Protein AF-A0A059WT73-F1 (afdb_monomer_lite)

Secondary structure (DSSP, 8-state):
----EEEEEEETTEEEEEEGGGGHHHHHHHHHHHHHHHHHHHHHHHHHHHHHHHHHHHHHHHHHHHHSPPPTTTGGGHHHHHHHHHHHHHHHHHHHHHHHHHHHHHHHHHHHHHHH--S--HHHHHHHHHHHTT-

Foldseek 3Di:
DDQPWDFDDDDPPDTDTDGPCVVVVVVVVVVLVVCCVPPNPVVSVVVVVVVLVVLVVVLVVLVVVLPDDDDPVCPVCNVVSCVVSVVVSVVSVVVSVVVVVVVVVVVVVVVVVCVVDDPPDPPVVVVVCVVVVVD

Sequence (135 aa):
MGAKTFPLLQIGSWHLNARVAIFLVPILFTITDVVVEVYGKKRARSLVRTGLAVIAVFFLFALLATHLPPSARFMGSEAAYDKIFGSTARIAAASLIAFGVSELLDVAIFARLRERMHKRALWFRNNVSNFVGQL

Radius of gyration: 21.34 Å; chains: 1; bounding box: 50×46×54 Å

pLDDT: mean 78.49, std 12.17, range [37.91, 92.25]

Structure (mmCIF, N/CA/C/O backbone):
data_AF-A0A059WT73-F1
#
_entry.id   AF-A0A059WT73-F1
#
loop_
_atom_site.group_PDB
_atom_site.id
_atom_site.type_symbol
_atom_site.label_atom_id
_atom_site.label_alt_id
_atom_site.label_comp_id
_atom_site.label_asym_id
_atom_site.label_entity_id
_atom_site.label_seq_id
_atom_site.pdbx_PDB_ins_code
_atom_site.Cartn_x
_atom_site.Cartn_y
_atom_site.Cartn_z
_atom_site.occupancy
_atom_site.B_iso_or_equiv
_atom_site.auth_seq_id
_atom_site.auth_comp_id
_atom_site.auth_asym_id
_atom_site.auth_atom_id
_atom_site.pdbx_PDB_model_num
ATOM 1 N N . MET A 1 1 ? 5.285 -13.967 -12.141 1.00 42.66 1 MET A N 1
ATOM 2 C CA . MET A 1 1 ? 6.319 -13.401 -11.249 1.00 42.66 1 MET A CA 1
ATOM 3 C C . MET A 1 1 ? 6.576 -14.401 -10.143 1.00 42.66 1 MET A C 1
ATOM 5 O O . MET A 1 1 ? 5.645 -14.717 -9.414 1.00 42.66 1 MET A O 1
ATOM 9 N N . GLY A 1 2 ? 7.777 -14.977 -10.091 1.00 48.03 2 GLY A N 1
ATOM 10 C CA . GLY A 1 2 ? 8.123 -15.968 -9.076 1.00 48.03 2 GLY A CA 1
ATOM 11 C C . GLY A 1 2 ? 8.238 -15.289 -7.721 1.00 48.03 2 GLY A C 1
ATOM 12 O O . GLY A 1 2 ? 9.242 -14.637 -7.445 1.00 48.03 2 GLY A O 1
ATOM 13 N N . ALA A 1 3 ? 7.208 -15.412 -6.883 1.00 58.97 3 ALA A N 1
ATOM 14 C CA . ALA A 1 3 ? 7.395 -15.176 -5.463 1.00 58.97 3 ALA A CA 1
ATOM 15 C C . ALA A 1 3 ? 8.451 -16.187 -5.013 1.00 58.97 3 ALA A C 1
ATOM 17 O O . ALA A 1 3 ? 8.237 -17.388 -5.165 1.00 58.97 3 ALA A O 1
ATOM 18 N N . LYS A 1 4 ? 9.607 -15.717 -4.533 1.00 69.06 4 LYS A N 1
ATOM 19 C CA . LYS A 1 4 ? 10.569 -16.609 -3.887 1.00 69.06 4 LYS A CA 1
ATOM 20 C C . LYS A 1 4 ? 9.870 -17.178 -2.661 1.00 69.06 4 LYS A C 1
ATOM 22 O O . LYS A 1 4 ? 9.662 -16.474 -1.672 1.00 69.06 4 LYS A O 1
ATOM 27 N N . THR A 1 5 ? 9.415 -18.413 -2.791 1.00 79.00 5 THR A N 1
ATOM 28 C CA . THR A 1 5 ? 8.796 -19.168 -1.717 1.00 79.00 5 THR A CA 1
ATOM 29 C C . THR A 1 5 ? 9.729 -20.281 -1.304 1.00 79.00 5 THR A C 1
ATOM 31 O O . THR A 1 5 ? 10.437 -20.838 -2.142 1.00 79.00 5 THR A O 1
ATOM 34 N N . PHE A 1 6 ? 9.724 -20.600 -0.021 1.00 80.69 6 PHE A N 1
ATOM 35 C CA . PHE A 1 6 ? 10.438 -21.750 0.506 1.00 80.69 6 PHE A CA 1
ATOM 36 C C . PHE A 1 6 ? 9.424 -22.778 1.022 1.00 80.69 6 PHE A C 1
ATOM 38 O O . PHE A 1 6 ? 8.367 -22.383 1.535 1.00 80.69 6 PHE A O 1
ATOM 45 N N . PRO A 1 7 ? 9.706 -24.080 0.855 1.00 81.31 7 PRO A N 1
ATOM 46 C CA . PRO A 1 7 ? 8.829 -25.127 1.350 1.00 81.31 7 PRO A CA 1
ATOM 47 C C . PRO A 1 7 ? 8.852 -25.124 2.882 1.00 81.31 7 PRO A C 1
ATOM 49 O O . PRO A 1 7 ? 9.918 -25.115 3.493 1.00 81.31 7 PRO A O 1
ATOM 52 N N . LEU A 1 8 ? 7.671 -25.109 3.497 1.00 81.94 8 LEU A N 1
ATOM 53 C CA . LEU A 1 8 ? 7.491 -25.263 4.941 1.00 81.94 8 LEU A CA 1
ATOM 54 C C . LEU A 1 8 ? 7.255 -26.721 5.314 1.00 81.94 8 LEU A C 1
ATOM 56 O O . LEU A 1 8 ? 7.850 -27.231 6.257 1.00 81.94 8 LEU A O 1
ATOM 60 N N . LEU A 1 9 ? 6.356 -27.380 4.585 1.00 81.50 9 LEU A N 1
ATOM 61 C CA . LEU A 1 9 ? 5.955 -28.748 4.866 1.00 81.50 9 LEU A CA 1
ATOM 62 C C . LEU A 1 9 ? 5.502 -29.426 3.578 1.00 81.50 9 LEU A C 1
ATOM 64 O O . LEU A 1 9 ? 4.787 -28.828 2.769 1.00 81.50 9 LEU A O 1
ATOM 68 N N . GLN A 1 10 ? 5.885 -30.686 3.416 1.00 80.12 10 GLN A N 1
ATOM 69 C CA . GLN A 1 10 ? 5.386 -31.538 2.348 1.00 80.12 10 GLN A CA 1
ATOM 70 C C . GLN A 1 10 ? 4.778 -32.795 2.970 1.00 80.12 10 GLN A C 1
ATOM 72 O O . GLN A 1 10 ? 5.498 -33.605 3.549 1.00 80.12 10 GLN A O 1
ATOM 77 N N . ILE A 1 11 ? 3.455 -32.948 2.866 1.00 79.94 11 ILE A N 1
ATOM 78 C CA . ILE A 1 11 ? 2.739 -34.155 3.307 1.00 79.94 11 ILE A CA 1
ATOM 79 C C . ILE A 1 11 ? 2.123 -34.800 2.069 1.00 79.94 11 ILE A C 1
ATOM 81 O O . ILE A 1 11 ? 1.122 -34.317 1.537 1.00 79.94 11 ILE A O 1
ATOM 85 N N . GLY A 1 12 ? 2.736 -35.879 1.581 1.00 82.00 12 GLY A N 1
ATOM 86 C CA . GLY A 1 12 ? 2.302 -36.539 0.348 1.00 82.00 12 GLY A CA 1
ATOM 87 C C . GLY A 1 12 ? 2.319 -35.578 -0.848 1.00 82.00 12 GLY A C 1
ATOM 88 O O . GLY A 1 12 ? 3.370 -35.045 -1.202 1.00 82.00 12 GLY A O 1
ATOM 89 N N . SER A 1 13 ? 1.152 -35.343 -1.454 1.00 81.25 13 SER A N 1
ATOM 90 C CA . SER A 1 13 ? 0.952 -34.432 -2.594 1.00 81.25 13 SER A CA 1
ATOM 91 C C . SER A 1 13 ? 0.772 -32.955 -2.214 1.00 81.25 13 SER A C 1
ATOM 93 O O . SER A 1 13 ? 0.628 -32.108 -3.094 1.00 81.25 13 SER A O 1
ATOM 95 N N . TRP A 1 14 ? 0.728 -32.625 -0.921 1.00 79.69 14 TRP A N 1
ATOM 96 C CA . TRP A 1 14 ? 0.490 -31.261 -0.454 1.00 79.69 14 TRP A CA 1
ATOM 97 C C . TRP A 1 14 ? 1.806 -30.536 -0.197 1.00 79.69 14 TRP A C 1
ATOM 99 O O . TRP A 1 14 ? 2.590 -30.955 0.653 1.00 79.69 14 TRP A O 1
ATOM 109 N N . HIS A 1 15 ? 2.017 -29.420 -0.900 1.00 78.25 15 HIS A N 1
ATOM 110 C CA . HIS A 1 15 ? 3.182 -28.552 -0.734 1.00 78.25 15 HIS A CA 1
ATOM 111 C C . HIS A 1 15 ? 2.780 -27.228 -0.080 1.00 78.25 15 HIS A C 1
ATOM 113 O O . HIS A 1 15 ? 2.213 -26.343 -0.726 1.00 78.25 15 HIS A O 1
ATOM 119 N N . LEU A 1 16 ? 3.113 -27.070 1.198 1.00 80.88 16 LEU A N 1
ATOM 120 C CA . LEU A 1 16 ? 2.980 -25.801 1.904 1.00 80.88 16 LEU A CA 1
ATOM 121 C C . LEU A 1 16 ? 4.217 -24.952 1.626 1.00 80.88 16 LEU A C 1
ATOM 123 O O . LEU A 1 16 ? 5.331 -25.323 1.986 1.00 80.88 16 LEU A O 1
ATOM 127 N N . ASN A 1 17 ? 4.012 -23.804 0.987 1.00 83.75 17 ASN A N 1
ATOM 128 C CA . ASN A 1 17 ? 5.069 -22.869 0.617 1.00 83.75 17 ASN A CA 1
ATOM 129 C C . ASN A 1 17 ? 4.824 -21.519 1.294 1.00 83.75 17 ASN A C 1
ATOM 131 O O . ASN A 1 17 ? 3.742 -20.945 1.156 1.00 83.75 17 ASN A O 1
ATOM 135 N N . ALA A 1 18 ? 5.830 -20.983 1.984 1.00 81.75 18 ALA A N 1
ATOM 136 C CA . ALA A 1 18 ? 5.770 -19.649 2.574 1.00 81.75 18 ALA A CA 1
ATOM 137 C C . ALA A 1 18 ? 6.498 -18.619 1.722 1.00 81.75 18 ALA A C 1
ATOM 139 O O . ALA A 1 18 ? 7.510 -18.898 1.081 1.00 81.75 18 ALA A O 1
ATOM 140 N N . ARG A 1 19 ? 5.990 -17.386 1.756 1.00 83.38 19 ARG A N 1
ATOM 141 C CA . ARG A 1 19 ? 6.673 -16.214 1.204 1.00 83.38 19 ARG A CA 1
ATOM 142 C C . ARG A 1 19 ? 7.639 -15.658 2.241 1.00 83.38 19 ARG A C 1
ATOM 144 O O . ARG A 1 19 ? 7.320 -15.634 3.424 1.00 83.38 19 ARG A O 1
ATOM 151 N N . VAL A 1 20 ? 8.750 -15.088 1.781 1.00 83.00 20 VAL A N 1
ATOM 152 C CA . VAL A 1 20 ? 9.734 -14.397 2.640 1.00 83.00 20 VAL A CA 1
ATOM 153 C C . VAL A 1 20 ? 9.092 -13.309 3.518 1.00 83.00 20 VAL A C 1
ATOM 155 O O . VAL A 1 20 ? 9.547 -13.062 4.629 1.00 83.00 20 VAL A O 1
ATOM 158 N N . ALA A 1 21 ? 7.982 -12.714 3.067 1.00 81.00 21 ALA A N 1
ATOM 159 C CA . ALA A 1 21 ? 7.223 -11.725 3.830 1.00 81.00 21 ALA A CA 1
ATOM 160 C C . ALA A 1 21 ? 6.764 -12.211 5.221 1.00 81.00 21 ALA A C 1
ATOM 162 O O . ALA A 1 21 ? 6.550 -11.371 6.089 1.00 81.00 21 ALA A O 1
ATOM 163 N N . ILE A 1 22 ? 6.661 -13.526 5.468 1.00 86.00 22 ILE A N 1
ATOM 164 C CA . ILE A 1 22 ? 6.243 -14.079 6.768 1.00 86.00 22 ILE A CA 1
ATOM 165 C C . ILE A 1 22 ? 7.127 -13.616 7.934 1.00 86.00 22 ILE A C 1
ATOM 167 O O . ILE A 1 22 ? 6.628 -13.445 9.037 1.00 86.00 22 ILE A O 1
ATOM 171 N N . PHE A 1 23 ? 8.411 -13.345 7.688 1.00 87.00 23 PHE A N 1
ATOM 172 C CA . PHE A 1 23 ? 9.327 -12.837 8.715 1.00 87.00 23 PHE A CA 1
ATOM 173 C C . PHE A 1 23 ? 9.136 -11.346 9.000 1.00 87.00 23 PHE A C 1
ATOM 175 O O . PHE A 1 23 ? 9.424 -10.877 10.096 1.00 87.00 23 PHE A O 1
ATOM 182 N N . LEU A 1 24 ? 8.643 -10.596 8.015 1.00 86.75 24 LEU A N 1
ATOM 183 C CA . LEU A 1 24 ? 8.438 -9.156 8.130 1.00 86.75 24 LEU A CA 1
ATOM 184 C C . LEU A 1 24 ? 7.091 -8.824 8.782 1.00 86.75 24 LEU A C 1
ATOM 186 O O . LEU A 1 24 ? 6.964 -7.810 9.462 1.00 86.75 24 LEU A O 1
ATOM 190 N N . VAL A 1 25 ? 6.094 -9.690 8.588 1.00 88.12 25 VAL A N 1
ATOM 191 C CA . VAL A 1 25 ? 4.731 -9.510 9.099 1.00 88.12 25 VAL A CA 1
ATOM 192 C C . VAL A 1 25 ? 4.696 -9.270 10.622 1.00 88.12 25 VAL A C 1
ATOM 194 O O . VAL A 1 25 ? 4.107 -8.264 11.015 1.00 88.12 25 VAL A O 1
ATOM 197 N N . PRO A 1 26 ? 5.358 -10.074 11.484 1.00 90.25 26 PRO A N 1
ATOM 198 C CA . PRO A 1 26 ? 5.380 -9.826 12.928 1.00 90.25 26 PRO A CA 1
ATOM 199 C C . PRO A 1 26 ? 5.962 -8.460 13.295 1.00 90.25 26 PRO A C 1
ATOM 201 O O . PRO A 1 26 ? 5.396 -7.750 14.116 1.00 90.25 26 PRO A O 1
ATOM 204 N N . ILE A 1 27 ? 7.053 -8.055 12.638 1.00 92.25 27 ILE A N 1
ATOM 205 C CA . ILE A 1 27 ? 7.714 -6.769 12.894 1.00 92.25 27 ILE A CA 1
ATOM 206 C C . ILE A 1 27 ? 6.769 -5.608 12.554 1.00 92.25 27 ILE A C 1
ATOM 208 O O . ILE A 1 27 ? 6.649 -4.656 13.324 1.00 92.25 27 ILE A O 1
ATOM 212 N N . LEU A 1 28 ? 6.069 -5.694 11.418 1.00 87.56 28 LEU A N 1
ATOM 213 C CA . LEU A 1 28 ? 5.101 -4.679 10.999 1.00 87.56 28 LEU A CA 1
ATOM 214 C C . LEU A 1 28 ? 3.925 -4.564 11.976 1.00 87.56 28 LEU A C 1
ATOM 216 O O . LEU A 1 28 ? 3.495 -3.446 12.272 1.00 87.56 28 LEU A O 1
ATOM 220 N N . PHE A 1 29 ? 3.429 -5.690 12.495 1.00 85.88 29 PHE A N 1
ATOM 221 C CA . PHE A 1 29 ? 2.381 -5.689 13.516 1.00 85.88 29 PHE A CA 1
ATOM 222 C C . PHE A 1 29 ? 2.862 -5.039 14.811 1.00 85.88 29 PHE A C 1
ATOM 224 O O . PHE A 1 29 ? 2.234 -4.085 15.256 1.00 85.88 29 PHE A O 1
ATOM 231 N N . THR A 1 30 ? 4.029 -5.430 15.329 1.00 90.19 30 THR A N 1
ATOM 232 C CA . THR A 1 30 ? 4.595 -4.828 16.545 1.00 90.19 30 THR A CA 1
ATOM 233 C C . THR A 1 30 ? 4.769 -3.315 16.413 1.00 90.19 30 THR A C 1
ATOM 235 O O . THR A 1 30 ? 4.402 -2.570 17.317 1.00 90.19 30 THR A O 1
ATOM 238 N N . ILE A 1 31 ? 5.289 -2.829 15.280 1.00 88.62 31 ILE A N 1
ATOM 239 C CA . ILE A 1 31 ? 5.432 -1.384 15.041 1.00 88.62 31 ILE A CA 1
ATOM 240 C C . ILE A 1 31 ? 4.062 -0.700 15.046 1.00 88.62 31 ILE A C 1
ATOM 242 O O . ILE A 1 31 ? 3.898 0.357 15.655 1.00 88.62 31 ILE A O 1
ATOM 246 N N . THR A 1 32 ? 3.077 -1.289 14.370 1.00 83.19 32 THR A N 1
ATOM 247 C CA . THR A 1 32 ? 1.730 -0.713 14.284 1.00 83.19 32 THR A CA 1
ATOM 248 C C . THR A 1 32 ? 1.063 -0.665 15.657 1.00 83.19 32 THR A C 1
ATOM 250 O O . THR A 1 32 ? 0.463 0.356 15.995 1.00 83.19 32 THR A O 1
ATOM 253 N N . ASP A 1 33 ? 1.225 -1.710 16.467 1.00 87.31 33 ASP A N 1
ATOM 254 C CA . ASP A 1 33 ? 0.678 -1.798 17.821 1.00 87.31 33 ASP A CA 1
ATOM 255 C C . ASP A 1 33 ? 1.292 -0.737 18.739 1.00 87.31 33 ASP A C 1
ATOM 257 O O . ASP A 1 33 ? 0.556 0.032 19.358 1.00 87.31 33 ASP A O 1
ATOM 261 N N . VAL A 1 34 ? 2.622 -0.585 18.725 1.00 89.81 34 VAL A N 1
ATOM 262 C CA . VAL A 1 34 ? 3.322 0.468 19.482 1.00 89.81 34 VAL A CA 1
ATOM 263 C C . VAL A 1 34 ? 2.853 1.862 19.054 1.00 89.81 34 VAL A C 1
ATOM 265 O O . VAL A 1 34 ? 2.604 2.729 19.891 1.00 89.81 34 VAL A O 1
ATOM 268 N N . VAL A 1 35 ? 2.681 2.103 17.750 1.00 86.44 35 VAL A N 1
ATOM 269 C CA . VAL A 1 35 ? 2.179 3.392 17.247 1.00 86.44 35 VAL A CA 1
ATOM 270 C C . VAL A 1 35 ? 0.747 3.657 17.721 1.00 86.44 35 VAL A C 1
ATOM 272 O O . VAL A 1 35 ? 0.414 4.793 18.070 1.00 86.44 35 VAL A O 1
ATOM 275 N N . VAL A 1 36 ? -0.113 2.638 17.730 1.00 87.62 36 VAL A N 1
ATOM 276 C CA . VAL A 1 36 ? -1.492 2.751 18.220 1.00 87.62 36 VAL A CA 1
ATOM 277 C C . VAL A 1 36 ? -1.522 3.011 19.724 1.00 87.62 36 VAL A C 1
ATOM 279 O O . VAL A 1 36 ? -2.331 3.830 20.159 1.00 87.62 36 VAL A O 1
ATOM 282 N N . GLU A 1 37 ? -0.659 2.361 20.498 1.00 86.56 37 GLU A N 1
ATOM 283 C CA . GLU A 1 37 ? -0.581 2.512 21.951 1.00 86.56 37 GLU A CA 1
ATOM 284 C C . GLU A 1 37 ? -0.078 3.904 22.353 1.00 86.56 37 GLU A C 1
ATOM 286 O O . GLU A 1 37 ? -0.720 4.587 23.150 1.00 86.56 37 GLU A O 1
ATOM 291 N N . VAL A 1 38 ? 1.009 4.376 21.737 1.00 91.88 38 VAL A N 1
ATOM 292 C CA . VAL A 1 38 ? 1.639 5.661 22.081 1.00 91.88 38 VAL A CA 1
ATOM 293 C C . VAL A 1 38 ? 0.847 6.855 21.546 1.00 91.88 38 VAL A C 1
ATOM 295 O O . VAL A 1 38 ? 0.683 7.858 22.239 1.00 91.88 38 VAL A O 1
ATOM 298 N N . TYR A 1 39 ? 0.349 6.782 20.306 1.00 85.69 39 TYR A N 1
ATOM 299 C CA . TYR A 1 39 ? -0.259 7.933 19.624 1.00 85.69 39 TYR A CA 1
ATOM 300 C C . TYR A 1 39 ? -1.778 7.834 19.446 1.00 85.69 39 TYR A C 1
ATOM 302 O O . TYR A 1 39 ? -2.422 8.775 18.963 1.00 85.69 39 TYR A O 1
ATOM 310 N N . GLY A 1 40 ? -2.373 6.705 19.816 1.00 85.31 40 GLY A N 1
ATOM 311 C CA . GLY A 1 40 ? -3.798 6.456 19.684 1.00 85.31 40 GLY A CA 1
ATOM 312 C C . GLY A 1 40 ? -4.250 6.149 18.251 1.00 85.31 40 GLY A C 1
ATOM 313 O O . GLY A 1 40 ? -3.641 6.510 17.238 1.00 85.31 40 GLY A O 1
ATOM 314 N N . LYS A 1 41 ? -5.435 5.536 18.155 1.00 78.31 41 LYS A N 1
ATOM 315 C CA . LYS A 1 41 ? -6.032 5.051 16.897 1.00 78.31 41 LYS A CA 1
ATOM 316 C C . LYS A 1 41 ? -6.171 6.117 15.801 1.00 78.31 41 LYS A C 1
ATOM 318 O O . LYS A 1 41 ? -6.018 5.813 14.620 1.00 78.31 41 LYS A O 1
ATOM 323 N N . LYS A 1 42 ? -6.483 7.367 16.165 1.00 78.75 42 LYS A N 1
ATOM 324 C CA . LYS A 1 42 ? -6.656 8.456 15.184 1.00 78.75 42 LYS A CA 1
ATOM 325 C C . LYS A 1 42 ? -5.340 8.799 14.484 1.00 78.75 42 LYS A C 1
ATOM 327 O O . LYS A 1 42 ? -5.338 9.000 13.271 1.00 78.75 42 LYS A O 1
ATOM 332 N N . ARG A 1 43 ? -4.233 8.846 15.233 1.00 79.19 43 ARG A N 1
ATOM 333 C CA . ARG A 1 43 ? -2.910 9.160 14.686 1.00 79.19 43 ARG A CA 1
ATOM 334 C C . ARG A 1 43 ? -2.370 7.993 13.867 1.00 79.19 43 ARG A C 1
ATOM 336 O O . ARG A 1 43 ? -1.915 8.226 12.754 1.00 79.19 43 ARG A O 1
ATOM 343 N N . ALA A 1 44 ? -2.531 6.760 14.351 1.00 81.38 44 ALA A N 1
ATOM 344 C CA . ALA A 1 44 ? -2.171 5.554 13.606 1.00 81.38 44 ALA A CA 1
ATOM 345 C C . ALA A 1 44 ? -2.890 5.479 12.247 1.00 81.38 44 ALA A C 1
ATOM 347 O O . ALA A 1 44 ? -2.260 5.256 11.219 1.00 81.38 44 ALA A O 1
ATOM 348 N N . ARG A 1 45 ? -4.195 5.783 12.203 1.00 82.25 45 ARG A N 1
ATOM 349 C CA . ARG A 1 45 ? -4.946 5.861 10.938 1.00 82.25 45 ARG A CA 1
ATOM 350 C C . ARG A 1 45 ? -4.388 6.925 9.994 1.00 82.25 45 ARG A C 1
ATOM 352 O O . ARG A 1 45 ? -4.268 6.676 8.800 1.00 82.25 45 ARG A O 1
ATOM 359 N N . SER A 1 46 ? -4.040 8.099 10.519 1.00 84.50 46 SER A N 1
ATOM 360 C CA . SER A 1 46 ? -3.398 9.140 9.713 1.00 84.50 46 SER A CA 1
ATOM 361 C C . SER A 1 46 ? -2.044 8.685 9.172 1.00 84.50 46 SER A C 1
ATOM 363 O O . SER A 1 46 ? -1.750 8.975 8.022 1.00 84.50 46 SER A O 1
ATOM 365 N N . LEU A 1 47 ? -1.241 7.966 9.963 1.00 86.00 47 LEU A N 1
ATOM 366 C CA . LEU A 1 47 ? 0.053 7.440 9.529 1.00 86.00 47 LEU A CA 1
ATOM 367 C C . LEU A 1 47 ? -0.108 6.477 8.349 1.00 86.00 47 LEU A C 1
ATOM 369 O O . LEU A 1 47 ? 0.573 6.636 7.340 1.00 86.00 47 LEU A O 1
ATOM 373 N N . VAL A 1 48 ? -1.042 5.526 8.449 1.00 84.56 48 VAL A N 1
ATOM 374 C CA . VAL A 1 48 ? -1.309 4.566 7.368 1.00 84.56 48 VAL A CA 1
ATOM 375 C C . VAL A 1 48 ? -1.794 5.285 6.104 1.00 84.56 48 VAL A C 1
ATOM 377 O O . VAL A 1 48 ? -1.295 4.999 5.019 1.00 84.56 48 VAL A O 1
ATOM 380 N N . ARG A 1 49 ? -2.693 6.273 6.229 1.00 85.19 49 ARG A N 1
ATOM 381 C CA . ARG A 1 49 ? -3.143 7.107 5.095 1.00 85.19 49 ARG A CA 1
ATOM 382 C C . ARG A 1 49 ? -1.995 7.841 4.418 1.00 85.19 49 ARG A C 1
ATOM 384 O O . ARG A 1 49 ? -1.912 7.850 3.195 1.00 85.19 49 ARG A O 1
ATOM 391 N N . THR A 1 50 ? -1.114 8.458 5.201 1.00 88.12 50 THR A N 1
ATOM 392 C CA . THR A 1 50 ? 0.045 9.170 4.657 1.00 88.12 50 THR A CA 1
ATOM 393 C C . THR A 1 50 ? 1.009 8.197 3.984 1.00 88.12 50 THR A C 1
ATOM 395 O O . THR A 1 50 ? 1.483 8.480 2.890 1.00 88.12 50 THR A O 1
ATOM 398 N N . GLY A 1 51 ? 1.246 7.024 4.578 1.00 87.44 51 GLY A N 1
ATOM 399 C CA . GLY A 1 51 ? 2.039 5.958 3.962 1.00 87.44 51 GLY A CA 1
ATOM 400 C C . GLY A 1 51 ? 1.464 5.516 2.616 1.00 87.44 51 GLY A C 1
ATOM 401 O O . GLY A 1 51 ? 2.194 5.428 1.632 1.00 87.44 51 GLY A O 1
ATOM 402 N N . LEU A 1 52 ? 0.144 5.336 2.538 1.00 86.75 52 LEU A N 1
ATOM 403 C CA . LEU A 1 52 ? -0.542 5.044 1.282 1.00 86.75 52 LEU A CA 1
ATOM 404 C C . LEU A 1 52 ? -0.373 6.174 0.261 1.00 86.75 52 LEU A C 1
ATOM 406 O O . LEU A 1 52 ? -0.080 5.901 -0.899 1.00 86.75 52 LEU A O 1
ATOM 410 N N . ALA A 1 53 ? -0.534 7.433 0.676 1.00 89.06 53 ALA A N 1
ATOM 411 C CA . ALA A 1 53 ? -0.363 8.584 -0.206 1.00 89.06 53 ALA A CA 1
ATOM 412 C C . ALA A 1 53 ? 1.058 8.640 -0.789 1.00 89.06 53 ALA A C 1
ATOM 414 O O . ALA A 1 53 ? 1.225 8.866 -1.985 1.00 89.06 53 ALA A O 1
ATOM 415 N N . VAL A 1 54 ? 2.079 8.354 0.024 1.00 90.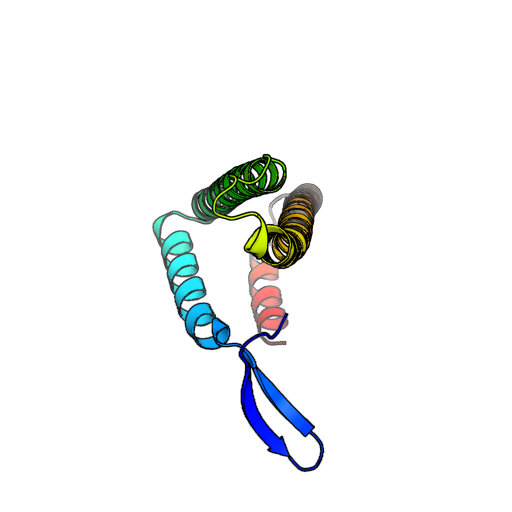44 54 VAL A N 1
ATOM 416 C CA . VAL A 1 54 ? 3.470 8.253 -0.438 1.00 90.44 54 VAL A CA 1
ATOM 417 C C . VAL A 1 54 ? 3.625 7.122 -1.457 1.00 90.44 54 VAL A C 1
ATOM 419 O O . VAL A 1 54 ? 4.202 7.343 -2.521 1.00 90.44 54 VAL A O 1
ATOM 422 N N . ILE A 1 55 ? 3.066 5.936 -1.191 1.00 88.38 55 ILE A N 1
ATOM 423 C CA . ILE A 1 55 ? 3.088 4.812 -2.143 1.00 88.38 55 ILE A CA 1
ATOM 424 C C . ILE A 1 55 ? 2.380 5.189 -3.452 1.00 88.38 55 ILE A C 1
ATOM 426 O O . ILE A 1 55 ? 2.870 4.849 -4.526 1.00 88.38 55 ILE A O 1
ATOM 430 N N . ALA A 1 56 ? 1.266 5.920 -3.386 1.00 89.12 56 ALA A N 1
ATOM 431 C CA . ALA A 1 56 ? 0.548 6.393 -4.564 1.00 89.12 56 ALA A CA 1
ATOM 432 C C . ALA A 1 56 ? 1.391 7.367 -5.403 1.00 89.12 56 ALA A C 1
ATOM 434 O O . ALA A 1 56 ? 1.438 7.236 -6.624 1.00 89.12 56 ALA A O 1
ATOM 435 N N . VAL A 1 57 ? 2.115 8.294 -4.769 1.00 90.50 57 VAL A N 1
ATOM 436 C CA . VAL A 1 57 ? 3.043 9.200 -5.468 1.00 90.50 57 VAL A CA 1
ATOM 437 C C . VAL A 1 57 ? 4.178 8.420 -6.133 1.00 90.50 57 VAL A C 1
ATOM 439 O O . VAL A 1 57 ? 4.462 8.638 -7.309 1.00 90.50 57 VAL A O 1
ATOM 442 N N . PHE A 1 58 ? 4.788 7.466 -5.424 1.00 88.38 58 PHE A N 1
ATOM 443 C CA . PHE A 1 58 ? 5.813 6.588 -6.000 1.00 88.38 58 PHE A CA 1
ATOM 444 C C . PHE A 1 58 ? 5.282 5.775 -7.182 1.00 88.38 58 PHE A C 1
ATOM 446 O O . PHE A 1 58 ? 5.975 5.618 -8.183 1.00 88.38 58 PHE A O 1
ATOM 453 N N . PHE A 1 59 ? 4.048 5.284 -7.086 1.00 89.12 59 PHE A N 1
ATOM 454 C CA . PHE A 1 59 ? 3.384 4.569 -8.167 1.00 89.12 59 PHE A CA 1
ATOM 455 C C . PHE A 1 59 ? 3.182 5.454 -9.405 1.00 89.12 59 PHE A C 1
ATOM 457 O O . PHE A 1 59 ? 3.512 5.029 -10.510 1.00 89.12 59 PHE A O 1
ATOM 464 N N . LEU A 1 60 ? 2.718 6.697 -9.234 1.00 89.56 60 LEU A N 1
ATOM 465 C CA . LEU A 1 60 ? 2.589 7.660 -10.334 1.00 89.56 60 LEU A CA 1
ATOM 466 C C . LEU A 1 60 ? 3.942 7.966 -10.984 1.00 89.56 60 LEU A C 1
ATOM 468 O O . LEU A 1 60 ? 4.045 8.006 -12.208 1.00 89.56 60 LEU A O 1
ATOM 472 N N . PHE A 1 61 ? 4.989 8.133 -10.176 1.00 88.31 61 PHE A N 1
ATOM 473 C CA . PHE A 1 61 ? 6.339 8.341 -10.687 1.00 88.31 61 PHE A CA 1
ATOM 474 C C . PHE A 1 61 ? 6.849 7.126 -11.472 1.00 88.31 61 PHE A C 1
ATOM 476 O O . PHE A 1 61 ? 7.418 7.289 -12.547 1.00 88.31 61 PHE A O 1
ATOM 483 N N . ALA A 1 62 ? 6.603 5.909 -10.976 1.00 86.12 62 ALA A N 1
ATOM 484 C CA . ALA A 1 62 ? 6.971 4.680 -11.672 1.00 86.12 62 ALA A CA 1
ATOM 485 C C . ALA A 1 62 ? 6.253 4.548 -13.023 1.00 86.12 62 ALA A C 1
ATOM 487 O O . ALA A 1 62 ? 6.892 4.177 -14.002 1.00 86.12 62 ALA A O 1
ATOM 488 N N . LEU A 1 63 ? 4.963 4.905 -13.093 1.00 86.81 63 LEU A N 1
ATOM 489 C CA . LEU A 1 63 ? 4.208 4.937 -14.350 1.00 86.81 63 LEU A CA 1
ATOM 490 C C . LEU A 1 63 ? 4.798 5.936 -15.348 1.00 86.81 63 LEU A C 1
ATOM 492 O O . LEU A 1 63 ? 4.987 5.595 -16.515 1.00 86.81 63 LEU A O 1
ATOM 496 N N . LEU A 1 64 ? 5.112 7.153 -14.896 1.00 87.25 64 LEU A N 1
ATOM 497 C CA . LEU A 1 64 ? 5.765 8.147 -15.745 1.00 87.25 64 LEU A CA 1
ATOM 498 C C . LEU A 1 64 ? 7.098 7.609 -16.267 1.00 87.25 64 LEU A C 1
ATOM 500 O O . LEU A 1 64 ? 7.313 7.609 -17.473 1.00 87.25 64 LEU A O 1
ATOM 504 N N . ALA A 1 65 ? 7.945 7.072 -15.387 1.00 84.62 65 ALA A N 1
ATOM 5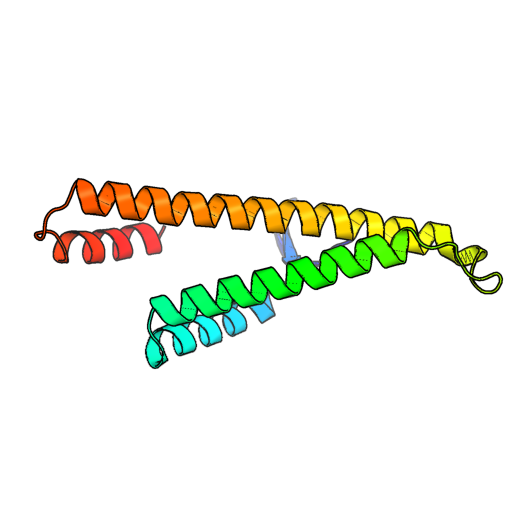05 C CA . ALA A 1 65 ? 9.244 6.522 -15.758 1.00 84.62 65 ALA A CA 1
ATOM 506 C C . ALA A 1 65 ? 9.146 5.402 -16.810 1.00 84.62 65 ALA A C 1
ATOM 508 O O . ALA A 1 65 ? 9.962 5.377 -17.725 1.00 84.62 65 ALA A O 1
ATOM 509 N N . THR A 1 66 ? 8.140 4.522 -16.731 1.00 83.19 66 THR A N 1
ATOM 510 C CA . THR A 1 66 ? 7.907 3.473 -17.744 1.00 83.19 66 THR A CA 1
ATOM 511 C C . THR A 1 66 ? 7.399 3.980 -19.090 1.00 83.19 66 THR A C 1
ATOM 513 O O . THR A 1 66 ? 7.544 3.281 -20.080 1.00 83.19 66 THR A O 1
ATOM 516 N N . HIS A 1 67 ? 6.786 5.162 -19.153 1.00 83.88 67 HIS A N 1
ATOM 517 C CA . HIS A 1 67 ? 6.270 5.717 -20.409 1.00 83.88 67 HIS A CA 1
ATOM 518 C C . HIS A 1 67 ? 7.272 6.623 -21.138 1.00 83.88 67 HIS A C 1
ATOM 520 O O . HIS A 1 67 ? 6.995 7.058 -22.257 1.00 83.88 67 HIS A O 1
ATOM 526 N N . LEU A 1 68 ? 8.414 6.942 -20.521 1.00 84.44 68 LEU A N 1
ATOM 527 C CA . LEU A 1 68 ? 9.457 7.730 -21.172 1.00 84.44 68 LEU A CA 1
ATOM 528 C C . LEU A 1 68 ? 10.240 6.879 -22.185 1.00 84.44 68 LEU A C 1
ATOM 530 O O . LEU A 1 68 ? 10.465 5.695 -21.942 1.00 84.44 68 LEU A O 1
ATOM 534 N N . PRO A 1 69 ? 10.711 7.484 -23.292 1.00 79.19 69 PRO A N 1
ATOM 535 C CA . PRO A 1 69 ? 11.500 6.764 -24.276 1.00 79.19 69 PRO A CA 1
ATOM 536 C C . PRO A 1 69 ? 12.818 6.268 -23.661 1.00 79.19 69 PRO A C 1
ATOM 538 O O . PRO A 1 69 ? 13.473 7.003 -22.908 1.00 79.19 69 PRO A O 1
ATOM 541 N N . PRO A 1 70 ? 13.247 5.042 -23.996 1.00 79.81 70 PRO A N 1
ATOM 542 C CA . PRO A 1 70 ? 14.507 4.488 -23.527 1.00 79.81 70 PRO A CA 1
ATOM 543 C C . PRO A 1 70 ? 15.676 5.291 -24.105 1.00 79.81 70 PRO A C 1
ATOM 545 O O . PRO A 1 70 ? 15.648 5.770 -25.240 1.00 79.81 70 PRO A O 1
ATOM 548 N N . SER A 1 71 ? 16.769 5.398 -23.351 1.00 80.62 71 SER A N 1
ATOM 549 C CA . SER A 1 71 ? 18.005 5.925 -23.934 1.00 80.62 71 SER A CA 1
ATOM 550 C C . SER A 1 71 ? 18.645 4.889 -24.863 1.00 80.62 71 SER A C 1
ATOM 552 O O . SER A 1 71 ? 18.543 3.680 -24.637 1.00 80.62 71 SER A O 1
ATOM 554 N N . ALA A 1 72 ? 19.379 5.356 -25.878 1.00 75.50 72 ALA A N 1
ATOM 555 C CA . ALA A 1 72 ? 19.995 4.496 -26.894 1.00 75.50 72 ALA A CA 1
ATOM 556 C C . ALA A 1 72 ? 20.925 3.404 -26.319 1.00 75.50 72 ALA A C 1
ATOM 558 O O . ALA A 1 72 ? 21.139 2.371 -26.947 1.00 75.50 72 ALA A O 1
ATOM 559 N N . ARG A 1 73 ? 21.441 3.603 -25.098 1.00 76.50 73 ARG A N 1
ATOM 560 C CA . ARG A 1 73 ? 22.295 2.651 -24.371 1.00 76.50 73 ARG A CA 1
ATOM 561 C C . ARG A 1 73 ? 21.534 1.456 -23.780 1.00 76.50 73 ARG A C 1
ATOM 563 O O . ARG A 1 73 ? 22.154 0.431 -23.516 1.00 76.50 73 ARG A O 1
ATOM 570 N N . PHE A 1 74 ? 20.224 1.576 -23.561 1.00 76.56 74 PHE A N 1
ATOM 571 C CA . PHE A 1 74 ? 19.411 0.578 -22.853 1.00 76.56 74 PHE A CA 1
ATOM 572 C C . PHE A 1 74 ? 18.251 0.000 -23.684 1.00 76.56 74 PHE A C 1
ATOM 574 O O . PHE A 1 74 ? 17.455 -0.757 -23.134 1.00 76.56 74 PHE A O 1
ATOM 581 N N . MET A 1 75 ? 18.188 0.267 -24.997 1.00 73.75 75 MET A N 1
ATOM 582 C CA . MET A 1 75 ? 17.150 -0.280 -25.896 1.00 73.75 75 MET A CA 1
ATOM 583 C C . MET A 1 75 ? 16.996 -1.810 -25.798 1.00 73.75 75 MET A C 1
ATOM 585 O O . MET A 1 75 ? 15.886 -2.325 -25.805 1.00 73.75 75 MET A O 1
ATOM 589 N N . GLY A 1 76 ? 18.095 -2.556 -25.632 1.00 79.06 76 GLY A N 1
ATOM 590 C CA . GLY A 1 76 ? 18.038 -4.021 -25.507 1.00 79.06 76 GLY A CA 1
ATOM 591 C C . GLY A 1 76 ? 17.370 -4.540 -24.222 1.00 79.06 76 GLY A C 1
ATOM 592 O O . GLY A 1 76 ? 16.954 -5.695 -24.176 1.00 79.06 76 GLY A O 1
ATOM 593 N N . SER A 1 77 ? 17.250 -3.703 -23.188 1.00 82.12 77 SER A N 1
ATOM 594 C CA . SER A 1 77 ? 16.689 -4.068 -21.877 1.00 82.12 77 SER A CA 1
ATOM 595 C C . SER A 1 77 ? 15.284 -3.506 -21.639 1.00 82.12 77 SER A C 1
ATOM 597 O O . SER A 1 77 ? 14.657 -3.843 -20.633 1.00 82.12 77 SER A O 1
ATOM 599 N N . GLU A 1 78 ? 14.777 -2.676 -22.552 1.00 82.31 78 GLU A N 1
ATOM 600 C CA . GLU A 1 78 ? 13.477 -2.001 -22.459 1.00 82.31 78 GLU A CA 1
ATOM 601 C C . GLU A 1 78 ? 12.323 -2.999 -22.304 1.00 82.31 78 GLU A C 1
ATOM 603 O O . GLU A 1 78 ? 11.553 -2.921 -21.352 1.00 82.31 78 GLU A O 1
ATOM 608 N N . ALA A 1 79 ? 12.278 -4.040 -23.141 1.00 82.69 79 ALA A N 1
ATOM 609 C CA . ALA A 1 79 ? 11.224 -5.055 -23.075 1.00 82.69 79 ALA A CA 1
ATOM 610 C C . ALA A 1 79 ? 11.169 -5.793 -21.718 1.00 82.69 79 ALA A C 1
ATOM 612 O O . ALA A 1 79 ? 10.100 -6.202 -21.257 1.00 82.69 79 ALA A O 1
ATOM 613 N N . ALA A 1 80 ? 12.318 -5.979 -21.057 1.00 83.38 80 ALA A N 1
ATOM 614 C CA . ALA A 1 80 ? 12.375 -6.571 -19.722 1.00 83.38 80 ALA A CA 1
ATOM 615 C C . ALA A 1 80 ? 11.940 -5.571 -18.640 1.00 83.38 80 ALA A C 1
ATOM 617 O O . ALA A 1 80 ? 11.228 -5.955 -17.707 1.00 83.38 80 ALA A O 1
ATOM 618 N N . TYR A 1 81 ? 12.336 -4.304 -18.786 1.00 83.38 81 TYR A N 1
ATOM 619 C CA . TYR A 1 81 ? 11.926 -3.206 -17.915 1.00 83.38 81 TYR A CA 1
ATOM 620 C C . TYR A 1 81 ? 10.398 -3.056 -17.912 1.00 83.38 81 TYR A C 1
ATOM 622 O O . TYR A 1 81 ? 9.774 -3.191 -16.857 1.00 83.38 81 TYR A O 1
ATOM 630 N N . ASP A 1 82 ? 9.780 -2.946 -19.086 1.00 84.06 82 ASP A N 1
ATOM 631 C CA . ASP A 1 82 ? 8.329 -2.802 -19.243 1.00 84.06 82 ASP A CA 1
ATOM 632 C C . ASP A 1 82 ? 7.557 -3.991 -18.682 1.00 84.06 82 ASP A C 1
ATOM 634 O O . ASP A 1 82 ? 6.528 -3.837 -18.021 1.00 84.06 82 ASP A O 1
ATOM 638 N N . LYS A 1 83 ? 8.068 -5.209 -18.876 1.00 84.50 83 LYS A N 1
ATOM 639 C CA . LYS A 1 83 ? 7.421 -6.413 -18.350 1.00 84.50 83 LYS A CA 1
ATOM 640 C C . LYS A 1 83 ? 7.419 -6.443 -16.820 1.00 84.50 83 LYS A C 1
ATOM 642 O O . LYS A 1 83 ? 6.416 -6.829 -16.210 1.00 84.50 83 LYS A O 1
ATOM 647 N N . ILE A 1 84 ? 8.531 -6.066 -16.187 1.00 85.06 84 ILE A N 1
ATOM 648 C CA . ILE A 1 84 ? 8.668 -6.073 -14.726 1.00 85.06 84 ILE A CA 1
ATOM 649 C C . ILE A 1 84 ? 7.856 -4.932 -14.116 1.00 85.06 84 ILE A C 1
ATOM 651 O O . ILE A 1 84 ? 7.021 -5.170 -13.235 1.00 85.06 84 ILE A O 1
ATOM 655 N N . PHE A 1 85 ? 8.064 -3.705 -14.587 1.00 84.12 85 PHE A N 1
ATOM 656 C CA . PHE A 1 85 ? 7.393 -2.538 -14.031 1.00 84.12 85 PHE A CA 1
ATOM 657 C C . PHE A 1 85 ? 5.911 -2.503 -14.401 1.00 84.12 85 PHE A C 1
ATOM 659 O O . PHE A 1 85 ? 5.104 -2.193 -13.534 1.00 84.12 85 PHE A O 1
ATOM 666 N N . GLY A 1 86 ? 5.509 -2.953 -15.591 1.00 82.56 86 GLY A N 1
ATOM 667 C CA . GLY A 1 86 ? 4.100 -3.059 -15.981 1.00 82.56 86 GLY A CA 1
ATOM 668 C C . GLY A 1 86 ? 3.313 -4.060 -15.128 1.00 82.56 86 GLY A C 1
ATOM 669 O O . GLY A 1 86 ? 2.212 -3.765 -14.657 1.00 82.56 86 GLY A O 1
ATOM 670 N N . SER A 1 87 ? 3.882 -5.236 -14.840 1.00 82.12 87 SER A N 1
ATOM 671 C CA . SER A 1 87 ? 3.239 -6.200 -13.934 1.00 82.12 87 SER A CA 1
ATOM 672 C C . SER A 1 87 ? 3.196 -5.690 -12.490 1.00 82.12 87 SER A C 1
ATOM 674 O O . SER A 1 87 ? 2.201 -5.904 -11.797 1.00 82.12 87 SER A O 1
ATOM 676 N N . THR A 1 88 ? 4.249 -5.013 -12.030 1.00 85.06 88 THR A N 1
ATOM 677 C CA . THR A 1 88 ? 4.300 -4.421 -10.683 1.00 85.06 88 THR A CA 1
ATOM 678 C C . THR A 1 88 ? 3.299 -3.274 -10.552 1.00 85.06 88 THR A C 1
ATOM 680 O O . THR A 1 88 ? 2.585 -3.190 -9.555 1.00 85.06 88 THR A O 1
ATOM 683 N N . ALA A 1 89 ? 3.166 -2.451 -11.593 1.00 85.19 89 ALA A N 1
ATOM 684 C CA . ALA A 1 89 ? 2.240 -1.333 -11.653 1.00 85.19 89 ALA A CA 1
ATOM 685 C C . ALA A 1 89 ? 0.782 -1.793 -11.528 1.00 85.19 89 ALA A C 1
ATOM 687 O O . ALA A 1 89 ? 0.018 -1.229 -10.748 1.00 85.19 89 ALA A O 1
ATOM 688 N N . ARG A 1 90 ? 0.396 -2.875 -12.215 1.00 83.69 90 ARG A N 1
ATOM 689 C CA . ARG A 1 90 ? -0.952 -3.454 -12.081 1.00 83.69 90 ARG A CA 1
ATOM 690 C C . ARG A 1 90 ? -1.259 -3.899 -10.649 1.00 83.69 90 ARG A C 1
ATOM 692 O O . ARG A 1 90 ? -2.356 -3.648 -10.156 1.00 83.69 90 ARG A O 1
ATOM 699 N N . ILE A 1 91 ? -0.300 -4.541 -9.977 1.00 85.12 91 ILE A N 1
ATOM 700 C CA . ILE A 1 91 ? -0.457 -4.999 -8.586 1.00 85.12 91 ILE A CA 1
ATOM 701 C C . ILE A 1 91 ? -0.547 -3.802 -7.631 1.00 85.12 91 ILE A C 1
ATOM 703 O O . ILE A 1 91 ? -1.395 -3.792 -6.737 1.00 85.12 91 ILE A O 1
ATOM 707 N N . ALA A 1 92 ? 0.290 -2.783 -7.834 1.00 86.12 92 ALA A N 1
ATOM 708 C CA . ALA A 1 92 ? 0.266 -1.556 -7.048 1.00 86.12 92 ALA A CA 1
ATOM 709 C C . ALA A 1 92 ? -1.076 -0.822 -7.201 1.00 86.12 92 ALA A C 1
ATOM 711 O O . ALA A 1 92 ? -1.699 -0.484 -6.196 1.00 86.12 92 ALA A O 1
ATOM 712 N N . ALA A 1 93 ? -1.576 -0.675 -8.432 1.00 86.69 93 ALA A N 1
ATOM 713 C CA . ALA A 1 93 ? -2.881 -0.078 -8.711 1.00 86.69 93 ALA A CA 1
ATOM 714 C C . ALA A 1 93 ? -4.022 -0.836 -8.014 1.00 86.69 93 ALA A C 1
ATOM 716 O O . ALA A 1 93 ? -4.837 -0.227 -7.323 1.00 86.69 93 ALA A O 1
ATOM 717 N N . ALA A 1 94 ? -4.051 -2.168 -8.136 1.00 88.12 94 ALA A N 1
ATOM 718 C CA . ALA A 1 94 ? -5.052 -2.996 -7.467 1.00 88.12 94 ALA A CA 1
ATOM 719 C C . ALA A 1 94 ? -5.002 -2.837 -5.937 1.00 88.12 94 ALA A C 1
ATOM 721 O O . ALA A 1 94 ? -6.045 -2.717 -5.298 1.00 88.12 94 ALA A O 1
ATOM 722 N N . SER A 1 95 ? -3.800 -2.776 -5.358 1.00 87.44 95 SER A N 1
ATOM 723 C CA . SER A 1 95 ? -3.597 -2.603 -3.913 1.00 87.44 95 SER A CA 1
ATOM 724 C C . SER A 1 95 ? -4.075 -1.235 -3.419 1.00 87.44 95 SER A C 1
ATOM 726 O O . SER A 1 95 ? -4.751 -1.157 -2.396 1.00 87.44 95 SER A O 1
ATOM 728 N N . LEU A 1 96 ? -3.776 -0.163 -4.161 1.00 88.38 96 LEU A N 1
ATOM 729 C CA . LEU A 1 96 ? -4.225 1.196 -3.843 1.00 88.38 96 LEU A CA 1
ATOM 730 C C . LEU A 1 96 ? -5.754 1.310 -3.886 1.00 88.38 96 LEU A C 1
ATOM 732 O O . LEU A 1 96 ? -6.353 1.874 -2.970 1.00 88.38 96 LEU A O 1
ATOM 736 N N . ILE A 1 97 ? -6.389 0.733 -4.912 1.00 88.56 97 ILE A N 1
ATOM 737 C CA . ILE A 1 97 ? -7.853 0.716 -5.042 1.00 88.56 97 ILE A CA 1
ATOM 738 C C . ILE A 1 97 ? -8.479 -0.092 -3.904 1.00 88.56 97 ILE A C 1
ATOM 740 O O . ILE A 1 97 ? -9.387 0.400 -3.235 1.00 88.56 97 ILE A O 1
ATOM 744 N N . ALA A 1 98 ? -7.983 -1.307 -3.651 1.00 88.44 98 ALA A N 1
ATOM 745 C CA . ALA A 1 98 ? -8.484 -2.160 -2.578 1.00 88.44 98 ALA A CA 1
ATOM 746 C C . ALA A 1 98 ? -8.386 -1.463 -1.214 1.00 88.44 98 ALA A C 1
ATOM 748 O O . ALA A 1 98 ? -9.334 -1.502 -0.430 1.00 88.44 98 ALA A O 1
ATOM 749 N N . PHE A 1 99 ? -7.276 -0.768 -0.956 1.00 84.94 99 PHE A N 1
ATOM 750 C CA . PHE A 1 99 ? -7.100 -0.003 0.271 1.00 84.94 99 PHE A CA 1
ATOM 751 C C . PHE A 1 99 ? -8.076 1.178 0.361 1.00 84.94 99 PHE A C 1
ATOM 753 O O . PHE A 1 99 ? -8.733 1.345 1.387 1.00 84.94 99 PHE A O 1
ATOM 760 N N . GLY A 1 100 ? -8.228 1.965 -0.709 1.00 84.44 100 GLY A N 1
ATOM 761 C CA . GLY A 1 100 ? -9.177 3.081 -0.744 1.00 84.44 100 GLY A CA 1
ATOM 762 C C . GLY A 1 100 ? -10.617 2.629 -0.487 1.00 84.44 100 GLY A C 1
ATOM 763 O O . GLY A 1 100 ? -11.324 3.227 0.323 1.00 84.44 100 GLY A O 1
ATOM 764 N N . VAL A 1 101 ? -11.034 1.519 -1.101 1.00 87.12 101 VAL A N 1
ATOM 765 C CA . VAL A 1 101 ? -12.351 0.911 -0.862 1.00 87.12 101 VAL A CA 1
ATOM 766 C C . VAL A 1 101 ? -12.477 0.415 0.579 1.00 87.12 101 VAL A C 1
ATOM 768 O O . VAL A 1 101 ? -13.481 0.702 1.230 1.00 87.12 101 VAL A O 1
ATOM 771 N N . SER A 1 102 ? -11.464 -0.275 1.110 1.00 84.94 102 SER A N 1
ATOM 772 C CA . SER A 1 102 ? -11.454 -0.743 2.502 1.00 84.94 102 SER A CA 1
ATOM 773 C C . SER A 1 102 ? -11.611 0.407 3.495 1.00 84.94 102 SER A C 1
ATOM 775 O O . SER A 1 102 ? -12.293 0.267 4.508 1.00 84.94 102 SER A O 1
ATOM 777 N N . GLU A 1 103 ? -10.996 1.550 3.215 1.00 81.75 103 GLU A N 1
ATOM 778 C CA . GLU A 1 103 ? -11.067 2.724 4.073 1.00 81.75 103 GLU A CA 1
ATOM 779 C C . GLU A 1 103 ? -12.431 3.427 4.003 1.00 81.75 103 GLU A C 1
ATOM 781 O O . GLU A 1 103 ? -12.979 3.813 5.039 1.00 81.75 103 GLU A O 1
ATOM 786 N N . LEU A 1 104 ? -13.018 3.546 2.809 1.00 80.81 104 LEU A N 1
ATOM 787 C CA . LEU A 1 104 ? -14.387 4.045 2.647 1.00 80.81 104 LEU A CA 1
ATOM 788 C C . LEU A 1 104 ? -15.394 3.146 3.373 1.00 80.81 104 LEU A C 1
ATOM 790 O O . LEU A 1 104 ? -16.289 3.651 4.054 1.00 80.81 104 LEU A O 1
ATOM 794 N N . LEU A 1 105 ? -15.215 1.825 3.286 1.00 84.62 105 LEU A N 1
ATOM 795 C CA . LEU A 1 105 ? -16.031 0.852 4.007 1.00 84.62 105 LEU A CA 1
ATOM 796 C C . LEU A 1 105 ? -15.855 0.965 5.526 1.00 84.62 105 LEU A C 1
ATOM 798 O O . LEU A 1 105 ? -16.863 0.998 6.228 1.00 84.62 105 LEU A O 1
ATOM 802 N N . ASP A 1 106 ? -14.628 1.092 6.049 1.00 80.31 106 ASP A N 1
ATOM 803 C CA . ASP A 1 106 ? -14.391 1.292 7.492 1.00 80.31 106 ASP A CA 1
ATOM 804 C C . ASP A 1 106 ? -15.115 2.543 8.009 1.00 80.31 106 ASP A C 1
ATOM 806 O O . ASP A 1 106 ? -15.790 2.497 9.040 1.00 80.31 106 ASP A O 1
ATOM 810 N N . VAL A 1 107 ? -15.041 3.656 7.269 1.00 77.44 107 VAL A N 1
ATOM 811 C CA . VAL A 1 107 ? -15.727 4.905 7.631 1.00 77.44 107 VAL A CA 1
ATOM 812 C C . VAL A 1 107 ? -17.248 4.749 7.559 1.00 77.44 107 VAL A C 1
ATOM 814 O O . VAL A 1 107 ? -17.932 5.151 8.502 1.00 77.44 107 VAL A O 1
ATOM 817 N N . ALA A 1 108 ? -17.783 4.142 6.496 1.00 78.50 108 ALA A N 1
ATOM 818 C CA . ALA A 1 108 ? -19.220 3.929 6.324 1.00 78.50 108 ALA A CA 1
ATOM 819 C C . ALA A 1 108 ? -19.800 3.008 7.410 1.00 78.50 108 ALA A C 1
ATOM 821 O O . ALA A 1 108 ? -20.835 3.315 8.006 1.00 78.50 108 ALA A O 1
ATOM 822 N N . ILE A 1 109 ? -19.107 1.910 7.723 1.00 82.25 109 ILE A N 1
ATOM 823 C CA . ILE A 1 109 ? -19.474 0.981 8.795 1.00 82.25 109 ILE A CA 1
ATOM 824 C C . ILE A 1 109 ? -19.425 1.700 10.145 1.00 82.25 109 ILE A C 1
ATOM 826 O O . ILE A 1 109 ? -20.388 1.634 10.910 1.00 82.25 109 ILE A O 1
ATOM 830 N N . PHE A 1 110 ? -18.350 2.442 10.431 1.00 73.81 110 PHE A N 1
ATOM 831 C CA . PHE A 1 110 ? -18.208 3.186 11.682 1.00 73.81 110 PHE A CA 1
ATOM 832 C C . PHE A 1 110 ? -19.297 4.254 11.860 1.00 73.81 110 PHE A C 1
ATOM 834 O O . PHE A 1 110 ? -19.855 4.373 12.952 1.00 73.81 110 PHE A O 1
ATOM 841 N N . ALA A 1 111 ? -19.627 5.004 10.806 1.00 74.00 111 ALA A N 1
ATOM 842 C CA . ALA A 1 111 ? -20.692 6.005 10.822 1.00 74.00 111 ALA A CA 1
ATOM 843 C C . ALA A 1 111 ? -22.063 5.360 11.076 1.00 74.00 111 ALA A C 1
ATOM 845 O O . ALA A 1 111 ? -22.764 5.753 12.007 1.00 74.00 111 ALA A O 1
ATOM 846 N N . ARG A 1 112 ? -22.393 4.287 10.347 1.00 77.69 112 ARG A N 1
ATOM 847 C CA . ARG A 1 112 ? -23.667 3.566 10.483 1.00 77.69 112 ARG A CA 1
ATOM 848 C C . ARG A 1 112 ? -23.826 2.891 11.849 1.00 77.69 112 ARG A C 1
ATOM 850 O O . ARG A 1 112 ? -24.922 2.870 12.404 1.00 77.69 112 ARG A O 1
ATOM 857 N N . LEU A 1 113 ? -22.738 2.381 12.430 1.00 70.19 113 LEU A N 1
ATOM 858 C CA . LEU A 1 113 ? -22.709 1.881 13.811 1.00 70.19 113 LEU A CA 1
ATOM 859 C C . LEU A 1 113 ? -22.913 3.004 14.831 1.00 70.19 113 LEU A C 1
ATOM 861 O O . LEU A 1 113 ? -23.619 2.805 15.816 1.00 70.19 113 LEU A O 1
ATOM 865 N N . ARG A 1 114 ? -22.321 4.182 14.609 1.00 65.81 114 ARG A N 1
ATOM 866 C CA . ARG A 1 114 ? -22.458 5.342 15.502 1.00 65.81 114 ARG A CA 1
ATOM 867 C C . ARG A 1 114 ? -23.869 5.932 15.479 1.00 65.81 114 ARG A C 1
ATOM 869 O O . ARG A 1 114 ? -24.374 6.318 16.531 1.00 65.81 114 ARG A O 1
ATOM 876 N N . GLU A 1 115 ? -24.507 5.968 14.314 1.00 68.56 115 GLU A N 1
ATOM 877 C CA . GLU A 1 115 ? -25.902 6.395 14.152 1.00 68.56 115 GLU A CA 1
ATOM 878 C C . GLU A 1 115 ? -26.875 5.417 14.817 1.00 68.56 115 GLU A C 1
ATOM 880 O O . GLU A 1 115 ? -27.788 5.844 15.517 1.00 68.56 115 GLU A O 1
ATOM 885 N N . ARG A 1 116 ? -26.641 4.104 14.683 1.00 62.69 116 ARG A N 1
ATOM 886 C CA . ARG A 1 116 ? -27.473 3.075 15.331 1.00 62.69 116 ARG A CA 1
ATOM 887 C C . ARG A 1 116 ? -27.237 2.937 16.837 1.00 62.69 116 ARG A C 1
ATOM 889 O O . ARG A 1 116 ? -28.121 2.456 17.537 1.00 62.69 116 ARG A O 1
ATOM 896 N N . MET A 1 117 ? -26.068 3.329 17.347 1.00 53.69 117 MET A N 1
ATOM 897 C CA . MET A 1 117 ? -25.693 3.169 18.756 1.00 53.69 117 MET A CA 1
ATOM 898 C C . MET A 1 117 ? -25.434 4.523 19.419 1.00 53.69 117 MET A C 1
ATOM 900 O O . MET A 1 117 ? -24.294 4.935 19.648 1.00 53.69 117 MET A O 1
ATOM 904 N N . HIS A 1 118 ? -26.507 5.212 19.802 1.00 49.19 118 HIS A N 1
ATOM 905 C CA . HIS A 1 118 ? -26.410 6.313 20.754 1.00 49.19 118 HIS A CA 1
ATOM 906 C C . HIS A 1 118 ? -26.014 5.776 22.152 1.00 49.19 118 HIS A C 1
ATOM 908 O O . HIS A 1 118 ? -26.811 5.214 22.895 1.00 49.19 118 HIS A O 1
ATOM 914 N N . LYS A 1 119 ? -24.733 5.963 22.501 1.00 49.88 119 LYS A N 1
ATOM 915 C CA . LYS A 1 119 ? -24.131 5.977 23.856 1.00 49.88 119 LYS A CA 1
ATOM 916 C C . LYS A 1 119 ? -24.101 4.709 24.750 1.00 49.88 119 LYS A C 1
ATOM 918 O O . LYS A 1 119 ? -23.522 4.823 25.825 1.00 49.88 119 LYS A O 1
ATOM 923 N N . ARG A 1 120 ? -24.602 3.512 24.392 1.00 49.53 120 ARG A N 1
ATOM 924 C CA . ARG A 1 120 ? -24.744 2.403 25.388 1.00 49.53 120 ARG A CA 1
ATOM 925 C C . ARG A 1 120 ? -24.252 0.981 25.034 1.00 49.53 120 ARG A C 1
ATOM 927 O O . ARG A 1 120 ? -24.870 0.014 25.455 1.00 49.53 120 ARG A O 1
ATOM 934 N N . ALA A 1 121 ? -23.119 0.794 24.349 1.00 57.06 121 ALA A N 1
ATOM 935 C CA . ALA A 1 121 ? -22.575 -0.573 24.190 1.00 57.06 121 ALA A CA 1
ATOM 936 C C . ALA A 1 121 ? -21.044 -0.664 24.031 1.00 57.06 121 ALA A C 1
ATOM 938 O O . ALA A 1 121 ? -20.537 -1.271 23.090 1.00 57.06 121 ALA A O 1
ATOM 939 N N . LEU A 1 122 ? -20.282 -0.081 24.963 1.00 55.19 122 LEU A N 1
ATOM 940 C CA . LEU A 1 122 ? -18.831 -0.328 25.055 1.00 55.19 122 LEU A CA 1
ATOM 941 C C . LEU A 1 122 ? -18.516 -1.792 25.422 1.00 55.19 122 LEU A C 1
ATOM 943 O O . LEU A 1 122 ? -17.569 -2.370 24.899 1.00 55.19 122 LEU A O 1
ATOM 947 N N . TRP A 1 123 ? -19.353 -2.417 26.254 1.00 58.53 123 TRP A N 1
ATOM 948 C CA . TRP A 1 123 ? -19.122 -3.765 26.783 1.00 58.53 123 TRP A CA 1
ATOM 949 C C . TRP A 1 123 ? -19.324 -4.888 25.748 1.00 58.53 123 TRP A C 1
ATOM 951 O O . TRP A 1 123 ? -18.575 -5.862 25.728 1.00 58.53 123 TRP A O 1
ATOM 961 N N . PHE A 1 124 ? -20.272 -4.735 24.818 1.00 59.81 124 PHE A N 1
ATOM 962 C CA . PHE A 1 124 ? -20.542 -5.759 23.798 1.00 59.81 124 PHE A CA 1
ATOM 963 C C . PHE A 1 124 ? -19.415 -5.863 22.749 1.00 59.81 124 PHE A C 1
ATOM 965 O O . PHE A 1 124 ? -19.127 -6.946 22.247 1.00 59.81 124 PHE A O 1
ATOM 972 N N . ARG A 1 125 ? -18.707 -4.756 22.465 1.00 56.28 125 ARG A N 1
ATOM 973 C CA . ARG A 1 12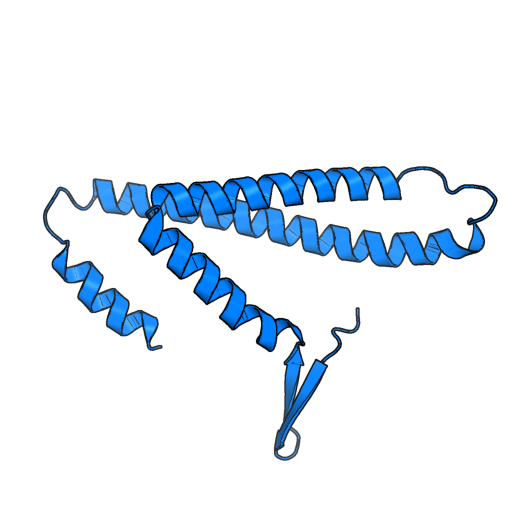5 ? -17.613 -4.721 21.473 1.00 56.28 125 ARG A CA 1
ATOM 974 C C . ARG A 1 125 ? -16.361 -5.473 21.925 1.00 56.28 125 ARG A C 1
ATOM 976 O O . ARG A 1 125 ? -15.743 -6.126 21.092 1.00 56.28 125 ARG A O 1
ATOM 983 N N . ASN A 1 126 ? -16.013 -5.423 23.213 1.00 57.97 126 ASN A N 1
ATOM 984 C CA . ASN A 1 126 ? -14.851 -6.160 23.728 1.00 57.97 126 ASN A CA 1
ATOM 985 C C . ASN A 1 126 ? -15.076 -7.677 23.704 1.00 57.97 126 ASN A C 1
ATOM 987 O O . ASN A 1 126 ? -14.180 -8.422 23.320 1.00 57.97 126 ASN A O 1
ATOM 991 N N . ASN A 1 127 ? -16.283 -8.136 24.045 1.00 70.69 127 ASN A N 1
ATOM 992 C CA . ASN A 1 127 ? -16.585 -9.567 24.090 1.00 70.69 127 ASN A CA 1
ATOM 993 C C . ASN A 1 127 ? -16.627 -10.205 22.690 1.00 70.69 127 ASN A C 1
ATOM 995 O O . ASN A 1 127 ? -16.087 -11.289 22.490 1.00 70.69 127 ASN A O 1
ATOM 999 N N .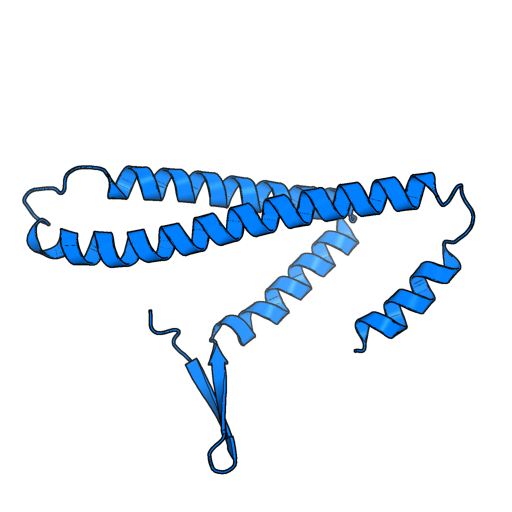 VAL A 1 128 ? -17.186 -9.508 21.696 1.00 65.00 128 VAL A N 1
ATOM 1000 C CA . VAL A 1 128 ? -17.238 -10.007 20.309 1.00 65.00 128 VAL A CA 1
ATOM 1001 C C . VAL A 1 128 ? -15.865 -9.943 19.626 1.00 65.00 128 VAL A C 1
ATOM 1003 O O . VAL A 1 128 ? -15.524 -10.844 18.866 1.00 65.00 128 VAL A O 1
ATOM 1006 N N . SER A 1 129 ? -15.040 -8.933 19.932 1.00 48.72 129 SER A N 1
ATOM 1007 C CA . SER A 1 129 ? -13.678 -8.830 19.382 1.00 48.72 129 SER A CA 1
ATOM 1008 C C . SER A 1 129 ? -12.768 -9.972 19.840 1.00 48.72 129 SER A C 1
ATOM 1010 O O . SER A 1 129 ? -11.952 -10.436 19.050 1.00 48.72 129 SER A O 1
ATOM 1012 N N . ASN A 1 130 ? -12.922 -10.452 21.078 1.00 58.53 130 ASN A N 1
ATOM 1013 C CA . ASN A 1 130 ? -12.169 -11.611 21.565 1.00 58.53 130 ASN A CA 1
ATOM 1014 C C . ASN A 1 130 ? -12.610 -12.923 20.911 1.00 58.53 130 ASN A C 1
ATOM 1016 O O . ASN A 1 130 ? -11.784 -13.814 20.745 1.00 58.53 130 ASN A O 1
ATOM 1020 N N . PHE A 1 131 ? -13.885 -13.049 20.538 1.00 61.50 131 PHE A N 1
ATOM 1021 C CA . PHE A 1 131 ? -14.403 -14.264 19.906 1.00 61.50 131 PHE A CA 1
ATOM 1022 C C . PHE A 1 131 ? -14.067 -14.345 18.415 1.00 61.50 131 PHE A C 1
ATOM 1024 O O . PHE A 1 131 ? -13.712 -15.408 17.924 1.00 61.50 131 PHE A O 1
ATOM 1031 N N . VAL A 1 132 ? -14.148 -13.222 17.697 1.00 55.81 132 VAL A N 1
ATOM 1032 C CA . VAL A 1 132 ? -13.867 -13.174 16.252 1.00 55.81 132 VAL A CA 1
ATOM 1033 C C . VAL A 1 132 ? -12.369 -13.060 15.965 1.00 55.81 132 VAL A C 1
ATOM 1035 O O . VAL A 1 132 ? -11.918 -13.522 14.931 1.00 55.81 132 VAL A O 1
AT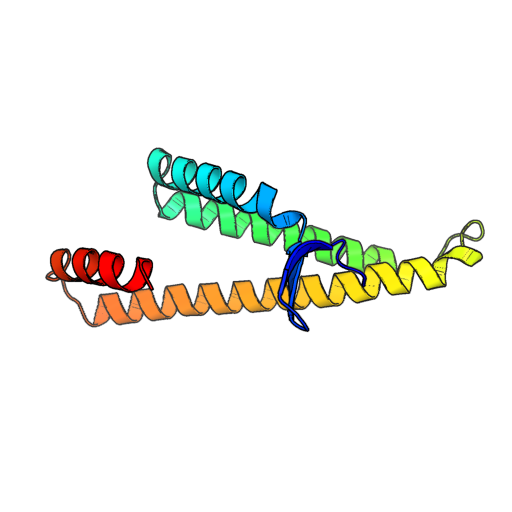OM 1038 N N . GLY A 1 133 ? -11.574 -12.494 16.879 1.00 44.75 133 GLY A N 1
ATOM 1039 C CA . GLY A 1 133 ? -10.116 -12.445 16.726 1.00 44.75 133 GLY A CA 1
ATOM 1040 C C . GLY A 1 133 ? -9.411 -13.796 16.903 1.00 44.75 133 GLY A C 1
ATOM 1041 O O . GLY A 1 133 ? -8.225 -13.888 16.609 1.00 44.75 133 GLY A O 1
ATOM 1042 N N . GLN A 1 134 ? -10.119 -14.818 17.398 1.00 50.50 134 GLN A N 1
ATOM 1043 C CA . GLN A 1 134 ? -9.581 -16.164 17.630 1.00 50.50 134 GLN A CA 1
ATOM 1044 C C . GLN A 1 134 ? -9.948 -17.185 16.537 1.00 50.50 134 GLN A C 1
ATOM 1046 O O . GLN A 1 134 ? -9.472 -18.316 16.615 1.00 50.50 134 GLN A O 1
ATOM 1051 N N . LEU A 1 135 ? -10.771 -16.818 15.545 1.00 37.91 135 LEU A N 1
ATOM 1052 C CA . LEU A 1 135 ? -11.216 -17.702 14.459 1.00 37.91 135 LEU A CA 1
ATOM 1053 C C . LEU A 1 135 ? -10.677 -17.224 13.106 1.00 37.91 135 LEU A C 1
ATOM 1055 O O . LEU A 1 135 ? -10.207 -18.085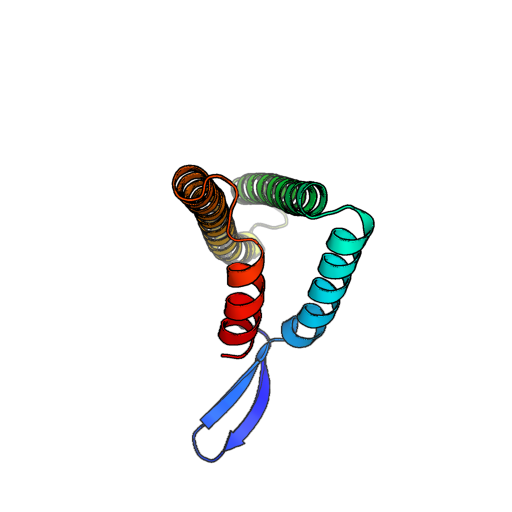 12.332 1.00 37.91 135 LEU A O 1
#